Protein AF-A0A2A5M3G8-F1 (afdb_monomer_lite)

Radius of gyration: 10.76 Å; chains: 1; bounding box: 26×19×26 Å

Secondary structure (DSSP, 8-state):
--EEEEEE-SSEEEEEEESSSS-PEEEEEEE-SSHHHHHHHHHHHHHHTT-SEEEE-

Sequence (57 aa):
MRALALDVGLKRIGVALCVDKKIALPLDAVLRKNRNQAANEIKNLLKIHEISLLIVG

pLDDT: mean 97.28, std 2.06, range [87.0, 98.62]

Structure (mmCIF, N/CA/C/O backbone):
data_AF-A0A2A5M3G8-F1
#
_entry.id   AF-A0A2A5M3G8-F1
#
loop_
_atom_site.group_PDB
_atom_site.id
_atom_site.type_symbol
_atom_site.label_atom_id
_atom_site.label_alt_id
_atom_site.label_comp_id
_atom_site.label_asym_id
_atom_site.label_entity_id
_atom_site.label_seq_id
_atom_site.pdbx_PDB_ins_code
_atom_site.Cartn_x
_atom_site.Cartn_y
_atom_site.Cartn_z
_atom_site.occupancy
_atom_site.B_iso_or_equiv
_atom_site.auth_seq_id
_atom_site.auth_comp_id
_atom_site.auth_asym_id
_atom_site.auth_atom_id
_atom_site.pdbx_PDB_model_num
ATOM 1 N N . MET A 1 1 ? -11.342 3.265 13.109 1.00 87.00 1 MET A N 1
ATOM 2 C CA . MET A 1 1 ? -10.916 2.237 12.130 1.00 87.00 1 MET A CA 1
ATOM 3 C C . MET A 1 1 ? -10.161 2.969 11.053 1.00 87.00 1 MET A C 1
ATOM 5 O O . MET A 1 1 ? -10.746 3.876 10.475 1.00 87.00 1 MET A O 1
ATOM 9 N N . ARG A 1 2 ? -8.895 2.620 10.844 1.00 96.06 2 ARG A N 1
ATOM 10 C CA . ARG A 1 2 ? -8.057 3.276 9.845 1.00 96.06 2 ARG A CA 1
ATOM 11 C C . ARG A 1 2 ? -7.962 2.373 8.628 1.00 96.06 2 ARG A C 1
ATOM 13 O O . ARG A 1 2 ? -7.680 1.184 8.783 1.00 96.06 2 ARG A O 1
ATOM 20 N N . ALA A 1 3 ? -8.243 2.922 7.456 1.00 98.00 3 ALA A N 1
ATOM 21 C CA . ALA A 1 3 ? -8.195 2.186 6.204 1.00 98.00 3 ALA A CA 1
ATOM 22 C C . ALA A 1 3 ? -7.113 2.751 5.287 1.00 98.00 3 ALA A C 1
ATOM 24 O O . ALA A 1 3 ? -6.935 3.967 5.221 1.00 98.00 3 ALA A O 1
ATOM 25 N N . LEU A 1 4 ? -6.420 1.868 4.576 1.00 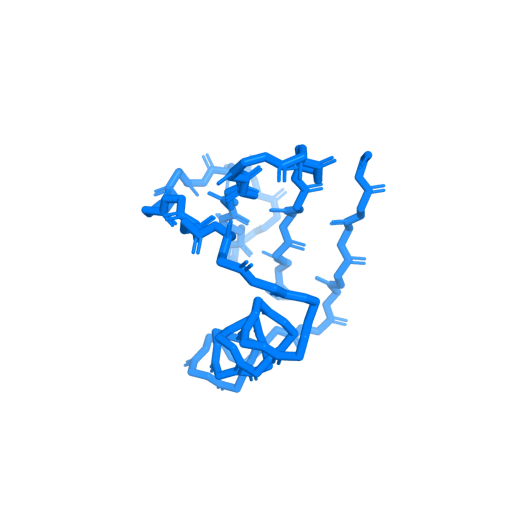98.38 4 LEU A N 1
ATOM 26 C CA . LEU A 1 4 ? -5.509 2.228 3.496 1.00 98.38 4 LEU A CA 1
ATOM 27 C C . LEU A 1 4 ? -6.088 1.672 2.196 1.00 98.38 4 LEU A C 1
ATOM 29 O O . LEU A 1 4 ? -6.365 0.476 2.114 1.00 98.38 4 LEU A O 1
ATOM 33 N N . ALA A 1 5 ? -6.303 2.532 1.208 1.00 98.44 5 ALA A N 1
ATOM 34 C CA . ALA A 1 5 ? -6.774 2.148 -0.115 1.00 98.44 5 ALA A CA 1
ATOM 35 C C . ALA A 1 5 ? -5.618 2.205 -1.114 1.00 98.44 5 ALA A C 1
ATOM 37 O O . ALA A 1 5 ? -4.848 3.169 -1.114 1.00 98.44 5 ALA A O 1
ATOM 38 N N . LEU A 1 6 ? -5.507 1.167 -1.941 1.00 98.62 6 LEU A N 1
ATOM 39 C CA . LEU A 1 6 ? -4.472 1.007 -2.951 1.00 98.62 6 LEU A CA 1
ATOM 40 C C . LEU A 1 6 ? -5.097 0.911 -4.339 1.00 98.62 6 LEU A C 1
ATOM 42 O O . LEU A 1 6 ? -5.971 0.077 -4.558 1.00 98.62 6 LEU A O 1
ATOM 46 N N . ASP A 1 7 ? -4.587 1.712 -5.268 1.00 98.31 7 ASP A N 1
ATOM 47 C CA . ASP A 1 7 ? -4.839 1.580 -6.706 1.00 98.31 7 ASP A CA 1
ATOM 48 C C . ASP A 1 7 ? -3.565 1.036 -7.368 1.00 98.31 7 ASP A C 1
ATOM 50 O O . ASP A 1 7 ? -2.546 1.736 -7.466 1.00 98.31 7 ASP A O 1
ATOM 54 N N . VAL A 1 8 ? -3.566 -0.255 -7.715 1.00 97.62 8 VAL A N 1
ATOM 55 C CA . VAL A 1 8 ? -2.340 -0.991 -8.052 1.00 97.62 8 VAL A CA 1
ATOM 56 C C . VAL A 1 8 ? -2.017 -0.889 -9.540 1.00 97.62 8 VAL A C 1
ATOM 58 O O . VAL A 1 8 ? -2.396 -1.721 -10.361 1.00 97.62 8 VAL A O 1
ATOM 61 N N . GLY A 1 9 ? -1.181 0.085 -9.889 1.00 96.81 9 GLY A N 1
ATOM 62 C CA . GLY A 1 9 ? -0.621 0.213 -11.229 1.00 96.81 9 GLY A CA 1
ATOM 63 C C . GLY A 1 9 ? 0.650 -0.616 -11.478 1.00 96.81 9 GLY A C 1
ATOM 64 O O . GLY A 1 9 ? 1.328 -1.131 -10.577 1.00 96.81 9 GLY A O 1
ATOM 65 N N . LEU A 1 10 ? 1.033 -0.702 -12.757 1.00 96.69 10 LEU A N 1
ATOM 66 C CA . LEU A 1 10 ? 2.268 -1.374 -13.190 1.00 96.69 10 LEU A CA 1
ATOM 67 C C . LEU A 1 10 ? 3.541 -0.613 -12.782 1.00 96.69 10 LEU A C 1
ATOM 69 O O . LEU A 1 10 ? 4.552 -1.244 -12.486 1.00 96.69 10 LEU A O 1
ATOM 73 N N . LYS A 1 11 ? 3.488 0.727 -12.752 1.00 97.31 11 LYS A N 1
ATOM 74 C CA . LYS A 1 11 ? 4.638 1.611 -12.459 1.00 97.31 11 LYS A CA 1
ATOM 75 C C . LYS A 1 11 ? 4.538 2.344 -11.119 1.00 97.31 11 LYS A C 1
ATOM 77 O O . LYS A 1 11 ? 5.551 2.761 -10.568 1.00 97.31 11 LYS A O 1
ATOM 82 N N . ARG A 1 12 ? 3.326 2.523 -10.599 1.00 97.62 12 ARG A N 1
ATOM 83 C CA . ARG A 1 12 ? 3.051 3.216 -9.337 1.00 97.62 12 ARG A CA 1
ATOM 84 C C . ARG A 1 12 ? 1.816 2.623 -8.679 1.00 97.62 12 ARG A C 1
ATOM 86 O O . ARG A 1 12 ? 0.946 2.138 -9.396 1.00 97.62 12 ARG A O 1
ATOM 93 N N . ILE A 1 13 ? 1.749 2.686 -7.359 1.00 98.62 13 ILE A N 1
ATOM 94 C CA . ILE A 1 13 ? 0.568 2.330 -6.575 1.00 98.62 13 ILE A CA 1
ATOM 95 C C . ILE A 1 13 ? 0.053 3.619 -5.943 1.00 98.62 13 ILE A C 1
ATOM 97 O O . ILE A 1 13 ? 0.780 4.253 -5.178 1.00 98.62 13 ILE A O 1
ATOM 101 N N . GLY A 1 14 ? -1.160 4.033 -6.308 1.00 98.56 14 GLY A N 1
ATOM 102 C CA . GLY A 1 14 ? -1.837 5.146 -5.647 1.00 98.56 14 GLY A CA 1
ATOM 103 C C . GLY A 1 14 ? -2.212 4.743 -4.225 1.00 98.56 14 GLY A C 1
ATOM 104 O O . GLY A 1 14 ? -2.638 3.610 -4.012 1.00 98.56 14 GLY A O 1
ATOM 105 N N . VAL A 1 15 ? -2.030 5.642 -3.258 1.00 98.56 15 VAL A N 1
ATOM 106 C CA . VAL A 1 15 ? -2.299 5.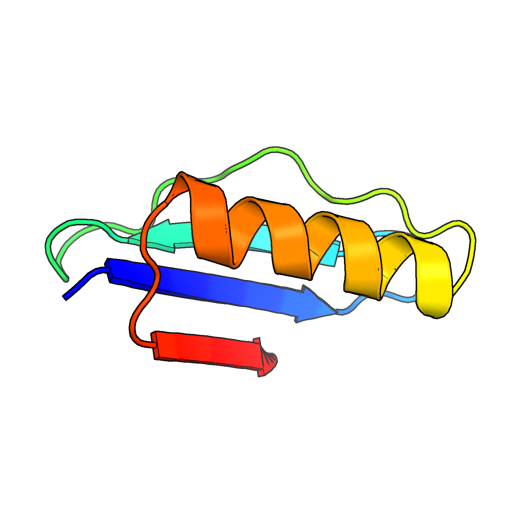359 -1.846 1.00 98.56 15 VAL A CA 1
ATOM 107 C C . VAL A 1 15 ? -3.203 6.444 -1.276 1.00 98.56 15 VAL A C 1
ATOM 109 O O . VAL A 1 15 ? -2.938 7.633 -1.441 1.00 98.56 15 VAL A O 1
ATOM 112 N N . ALA A 1 16 ? -4.260 6.035 -0.580 1.00 98.44 16 ALA A N 1
ATOM 113 C CA . ALA A 1 16 ? -5.103 6.937 0.194 1.00 98.44 16 ALA A CA 1
ATOM 114 C C . ALA A 1 16 ? -5.321 6.396 1.609 1.00 98.44 16 ALA A C 1
ATOM 116 O O . ALA A 1 16 ? -5.502 5.195 1.812 1.00 98.44 16 ALA A O 1
ATOM 117 N N . LEU A 1 17 ? -5.317 7.295 2.590 1.00 98.38 17 LEU A N 1
ATOM 118 C CA . LEU A 1 17 ? -5.529 7.002 4.001 1.00 98.38 17 LEU A CA 1
ATOM 119 C C . LEU A 1 17 ? -6.886 7.541 4.445 1.00 98.38 17 LEU A C 1
ATOM 121 O O . LEU A 1 17 ? -7.216 8.697 4.204 1.00 98.38 17 LEU A O 1
ATOM 125 N N . CYS A 1 18 ? -7.648 6.734 5.169 1.00 97.75 18 CYS A N 1
ATOM 126 C CA . CYS A 1 18 ? -8.853 7.180 5.852 1.00 97.75 18 CYS A CA 1
ATOM 127 C C . CYS A 1 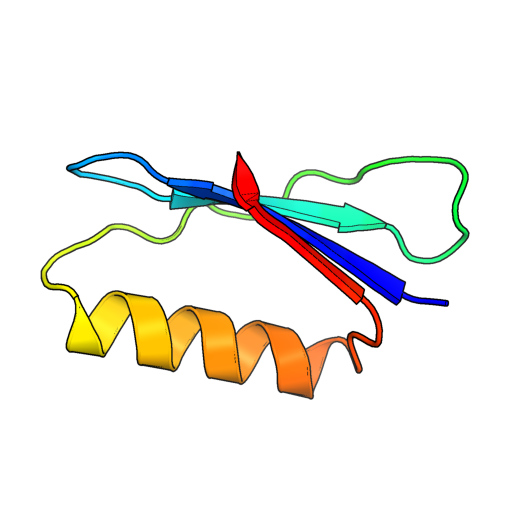18 ? -8.710 6.921 7.352 1.00 97.75 18 CYS A C 1
ATOM 129 O O . CYS A 1 18 ? -8.564 5.773 7.774 1.00 97.75 18 CYS A O 1
ATOM 131 N N . VAL A 1 19 ? -8.746 7.980 8.165 1.00 95.50 19 VAL A N 1
ATOM 132 C CA . VAL A 1 19 ? -8.531 7.885 9.621 1.00 95.50 19 VAL A CA 1
ATOM 133 C C . VAL A 1 19 ? -9.851 7.733 10.390 1.00 95.50 19 VAL A C 1
ATOM 135 O O . VAL A 1 19 ? -9.893 7.050 11.416 1.00 95.50 19 VAL A O 1
ATOM 138 N N . ASP A 1 20 ? -10.938 8.319 9.879 1.00 92.06 20 ASP A N 1
ATOM 139 C CA . ASP A 1 20 ? -12.214 8.500 10.586 1.00 92.06 20 ASP A CA 1
ATOM 140 C C . ASP A 1 20 ? -13.446 7.943 9.841 1.00 92.06 20 ASP A C 1
ATOM 142 O O . ASP A 1 20 ? -14.580 8.216 10.232 1.00 92.06 20 ASP A O 1
ATOM 146 N N . LYS A 1 21 ? -13.236 7.134 8.794 1.00 90.38 21 LYS A N 1
ATOM 147 C CA . LYS A 1 21 ? -14.269 6.588 7.887 1.00 90.38 21 LYS A CA 1
ATOM 148 C C . LYS A 1 21 ? -15.062 7.629 7.077 1.00 90.38 21 LYS A C 1
ATOM 150 O O . LYS A 1 21 ? -16.044 7.244 6.446 1.00 90.38 21 LYS A O 1
ATOM 155 N N . LYS A 1 22 ? -14.690 8.912 7.084 1.00 93.69 22 LYS A N 1
ATOM 156 C CA . LYS A 1 22 ? -15.454 9.960 6.384 1.00 93.69 22 LYS A CA 1
ATOM 157 C C . LYS A 1 22 ? -14.760 10.437 5.122 1.00 93.69 22 LYS A C 1
ATOM 159 O O . LYS A 1 22 ? -15.399 10.550 4.083 1.00 93.69 22 LYS A O 1
ATOM 164 N N . ILE A 1 23 ? -13.464 10.723 5.222 1.00 95.44 23 ILE A N 1
ATOM 165 C CA . ILE A 1 23 ? -12.701 11.356 4.143 1.00 95.44 23 ILE A CA 1
ATOM 166 C C . ILE A 1 23 ? -11.477 10.503 3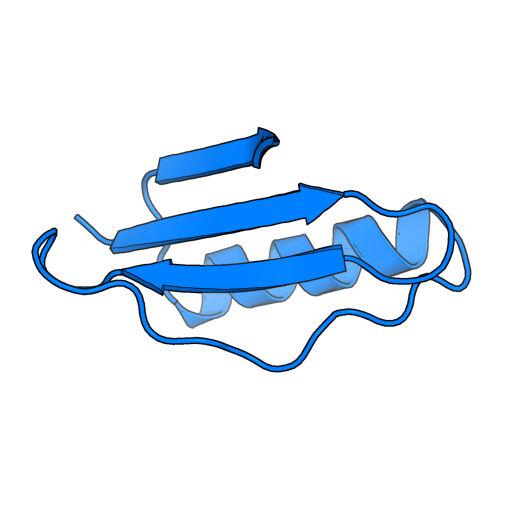.816 1.00 95.44 23 ILE A C 1
ATOM 168 O O . ILE A 1 23 ? -10.758 10.052 4.710 1.00 95.44 23 ILE A O 1
ATOM 172 N N . ALA A 1 24 ? -11.249 10.281 2.523 1.00 96.81 24 ALA A N 1
ATOM 173 C CA . ALA A 1 24 ? -10.004 9.724 2.017 1.00 96.81 24 ALA A CA 1
ATOM 174 C C . ALA A 1 24 ? -9.003 10.864 1.791 1.00 96.81 24 ALA A C 1
ATOM 176 O O . ALA A 1 24 ? -9.279 11.806 1.050 1.00 96.81 24 ALA A O 1
ATOM 177 N N . LEU A 1 25 ? -7.847 10.775 2.439 1.00 97.81 25 LEU A N 1
ATOM 178 C CA . LEU A 1 25 ? -6.730 11.696 2.277 1.00 97.81 25 LEU A CA 1
ATOM 179 C C . LEU A 1 25 ? -5.716 11.071 1.312 1.00 97.81 25 LEU A C 1
ATOM 181 O O . LEU A 1 25 ? -5.326 9.919 1.529 1.00 97.81 25 LEU A O 1
ATOM 185 N N . PRO A 1 26 ? -5.277 11.777 0.258 1.00 97.81 26 PRO A N 1
ATOM 186 C CA . PRO A 1 26 ? -4.241 11.259 -0.623 1.00 97.81 26 PRO A CA 1
ATOM 187 C C . PRO A 1 26 ? -2.904 11.175 0.125 1.00 97.81 26 PRO A C 1
ATOM 189 O O . PRO A 1 26 ? -2.563 12.068 0.901 1.00 97.81 26 PRO A O 1
ATOM 192 N N . LEU A 1 27 ? -2.148 10.110 -0.129 1.00 98.00 27 LEU A N 1
ATOM 193 C CA . LEU A 1 27 ? -0.744 9.984 0.253 1.00 98.00 27 LEU A CA 1
ATOM 194 C C . LEU A 1 27 ? 0.127 9.925 -1.003 1.00 98.00 27 LEU A C 1
ATOM 196 O O . LEU A 1 27 ? -0.364 9.713 -2.117 1.00 98.00 27 LEU A O 1
ATOM 200 N N . ASP A 1 28 ? 1.435 10.075 -0.811 1.00 98.06 28 ASP A N 1
ATOM 201 C CA . ASP A 1 28 ? 2.394 9.874 -1.888 1.00 98.06 28 ASP A CA 1
ATOM 202 C C . ASP A 1 28 ? 2.275 8.461 -2.468 1.00 98.06 28 ASP A C 1
ATOM 204 O O . ASP A 1 28 ? 2.155 7.458 -1.756 1.00 98.06 28 ASP A O 1
ATOM 208 N N . ALA A 1 29 ? 2.310 8.385 -3.797 1.00 98.06 29 ALA A N 1
ATOM 209 C CA . ALA A 1 29 ? 2.249 7.115 -4.498 1.00 98.06 29 ALA A CA 1
ATOM 210 C C . ALA A 1 29 ? 3.551 6.328 -4.306 1.00 98.06 29 ALA A C 1
ATOM 212 O O . ALA A 1 29 ? 4.651 6.865 -4.445 1.00 98.06 29 ALA A O 1
ATOM 213 N N . VAL A 1 30 ? 3.431 5.017 -4.105 1.00 98.50 30 VAL A N 1
ATOM 214 C CA . VAL A 1 30 ? 4.591 4.121 -4.103 1.00 98.50 30 VAL A CA 1
ATOM 215 C C . VAL A 1 30 ? 5.049 3.917 -5.542 1.00 98.50 30 VAL A C 1
ATOM 217 O O . VAL A 1 30 ? 4.329 3.337 -6.359 1.00 98.50 30 VAL A O 1
ATOM 220 N N . LEU A 1 31 ? 6.258 4.375 -5.871 1.00 98.38 31 LEU A N 1
ATOM 221 C CA . LEU A 1 31 ? 6.874 4.092 -7.166 1.00 98.38 31 LEU A CA 1
ATOM 222 C C . LEU A 1 31 ? 7.330 2.635 -7.196 1.00 98.38 31 LEU A C 1
ATOM 224 O O . LEU A 1 31 ? 8.214 2.212 -6.448 1.00 98.38 31 LEU A O 1
ATOM 228 N N . ARG A 1 32 ? 6.720 1.850 -8.082 1.00 97.50 32 ARG A N 1
ATOM 229 C CA . ARG A 1 32 ? 6.930 0.409 -8.149 1.00 97.50 32 ARG A CA 1
ATOM 230 C C . ARG A 1 32 ? 8.138 0.108 -9.024 1.00 97.50 32 ARG A C 1
ATOM 232 O O . ARG A 1 32 ? 8.061 0.170 -10.248 1.00 97.50 32 ARG A O 1
ATOM 239 N N . LYS A 1 33 ? 9.236 -0.293 -8.385 1.00 97.38 33 LYS A N 1
ATOM 240 C CA . LYS A 1 33 ? 10.420 -0.838 -9.068 1.00 97.38 33 LYS A CA 1
ATOM 241 C C . LYS A 1 33 ? 10.281 -2.345 -9.264 1.00 97.38 33 LYS A C 1
ATOM 243 O O . LYS A 1 33 ? 10.593 -2.877 -10.322 1.00 97.38 33 LYS A O 1
ATOM 248 N N . ASN A 1 34 ? 9.782 -3.037 -8.240 1.00 97.25 34 ASN A N 1
ATOM 249 C CA . ASN A 1 34 ? 9.443 -4.459 -8.281 1.00 97.25 34 ASN A CA 1
ATOM 250 C C . ASN A 1 34 ? 8.382 -4.794 -7.212 1.00 97.25 34 ASN A C 1
ATOM 252 O O . ASN A 1 34 ? 8.040 -3.954 -6.381 1.00 97.25 34 ASN A O 1
ATOM 256 N N . ARG A 1 35 ? 7.835 -6.021 -7.242 1.00 96.9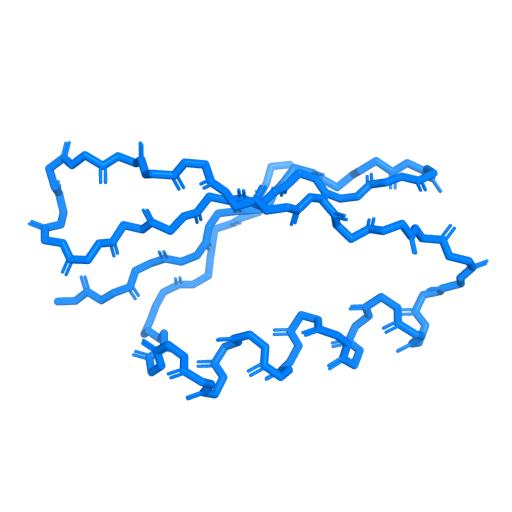4 35 ARG A N 1
ATOM 257 C CA . ARG A 1 35 ? 6.745 -6.436 -6.333 1.00 96.94 35 ARG A CA 1
ATOM 258 C C . ARG A 1 35 ? 7.171 -6.452 -4.863 1.00 96.94 35 ARG A C 1
ATOM 260 O O . ARG A 1 35 ? 6.400 -6.024 -4.016 1.00 96.94 35 ARG A O 1
ATOM 267 N N . ASN A 1 36 ? 8.386 -6.914 -4.574 1.00 98.12 36 ASN A N 1
ATOM 268 C CA . ASN A 1 36 ? 8.872 -7.069 -3.201 1.00 98.12 36 ASN A CA 1
ATOM 269 C C . ASN A 1 36 ? 9.128 -5.711 -2.540 1.00 98.12 36 ASN A C 1
ATOM 271 O O . ASN A 1 36 ? 8.738 -5.506 -1.395 1.00 98.12 36 ASN A O 1
ATOM 275 N N . GLN A 1 37 ? 9.729 -4.769 -3.271 1.00 98.31 37 GLN A N 1
ATOM 276 C CA . GLN A 1 37 ? 9.922 -3.398 -2.797 1.00 98.31 37 GLN A CA 1
ATOM 277 C C . GLN A 1 37 ? 8.577 -2.718 -2.532 1.00 98.31 37 GLN A C 1
ATOM 279 O O . GLN A 1 37 ? 8.368 -2.221 -1.430 1.00 98.31 37 GLN A O 1
ATOM 284 N N . ALA A 1 38 ? 7.644 -2.774 -3.487 1.00 98.31 38 ALA A N 1
ATOM 285 C CA . ALA A 1 38 ? 6.322 -2.188 -3.295 1.00 98.31 38 ALA A CA 1
ATOM 286 C C . ALA A 1 38 ? 5.588 -2.811 -2.093 1.00 98.31 38 ALA A C 1
ATOM 288 O O . ALA A 1 38 ? 5.066 -2.089 -1.251 1.00 98.31 38 ALA A O 1
ATOM 289 N N . ALA A 1 39 ?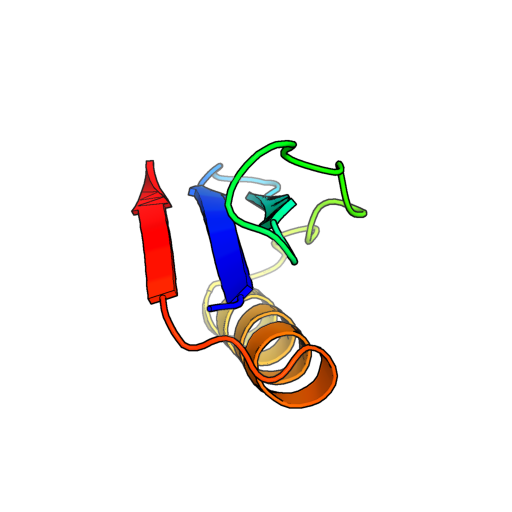 5.607 -4.141 -1.953 1.00 98.00 39 ALA A N 1
ATOM 290 C CA . ALA A 1 39 ? 4.985 -4.825 -0.820 1.00 98.00 39 ALA A CA 1
ATOM 291 C C . ALA A 1 39 ? 5.609 -4.429 0.529 1.00 98.00 39 ALA A C 1
ATOM 293 O O . ALA A 1 39 ? 4.884 -4.251 1.506 1.00 98.00 39 ALA A O 1
ATOM 294 N N . ASN A 1 40 ? 6.933 -4.257 0.592 1.00 98.62 40 ASN A N 1
ATOM 295 C CA . ASN A 1 40 ? 7.614 -3.820 1.811 1.00 98.62 40 ASN A CA 1
ATOM 296 C C . ASN A 1 40 ? 7.270 -2.372 2.181 1.00 98.62 40 ASN A C 1
ATOM 298 O O . ASN A 1 40 ? 7.029 -2.091 3.353 1.00 98.62 40 ASN A O 1
ATOM 302 N N . GLU A 1 41 ? 7.194 -1.469 1.204 1.00 98.44 41 GLU A N 1
ATOM 303 C CA . GLU A 1 41 ? 6.787 -0.081 1.449 1.00 98.44 41 GLU A CA 1
ATOM 304 C C . GLU A 1 41 ? 5.336 0.006 1.928 1.00 98.44 41 GLU A C 1
ATOM 306 O O . GLU A 1 41 ? 5.071 0.628 2.958 1.00 98.44 41 GLU A O 1
ATOM 311 N N . ILE A 1 42 ? 4.413 -0.711 1.278 1.00 98.38 42 ILE A N 1
ATOM 312 C CA . ILE A 1 42 ? 3.024 -0.808 1.744 1.00 98.38 42 ILE A CA 1
ATOM 313 C C . ILE A 1 42 ? 2.963 -1.396 3.159 1.00 98.38 42 ILE A C 1
ATOM 315 O O . ILE A 1 42 ? 2.274 -0.854 4.019 1.00 98.38 42 ILE A O 1
ATOM 319 N N . LYS A 1 43 ? 3.721 -2.460 3.452 1.00 98.56 43 LYS A N 1
ATOM 320 C CA . LYS A 1 43 ? 3.780 -3.059 4.795 1.00 98.56 43 LYS A CA 1
ATOM 321 C C . LYS A 1 43 ? 4.240 -2.060 5.859 1.00 98.56 43 LYS A C 1
ATOM 323 O O . LYS A 1 43 ? 3.739 -2.106 6.982 1.00 98.56 43 LYS A O 1
ATOM 328 N N . ASN A 1 44 ? 5.168 -1.166 5.527 1.00 98.50 44 ASN A N 1
ATOM 329 C CA . ASN A 1 44 ? 5.600 -0.107 6.435 1.00 98.50 44 ASN A CA 1
ATOM 330 C C . ASN A 1 44 ? 4.488 0.923 6.662 1.00 98.50 44 ASN A C 1
ATOM 332 O O . ASN A 1 44 ? 4.220 1.256 7.814 1.00 98.50 44 ASN A O 1
ATOM 336 N N . LEU A 1 45 ? 3.784 1.350 5.608 1.00 98.19 45 LEU A N 1
ATOM 337 C CA . LEU A 1 45 ? 2.630 2.251 5.733 1.00 98.19 45 LEU A CA 1
ATOM 338 C C . LEU A 1 45 ? 1.523 1.654 6.611 1.00 98.19 45 LEU A C 1
ATOM 340 O O . LEU A 1 45 ? 0.991 2.345 7.479 1.00 98.19 45 LEU A O 1
ATOM 344 N N . LEU A 1 46 ? 1.222 0.360 6.448 1.00 98.25 46 LEU A N 1
ATOM 345 C CA . LEU A 1 46 ? 0.237 -0.340 7.281 1.00 98.25 46 LEU A CA 1
ATOM 346 C C . LEU A 1 46 ? 0.584 -0.263 8.774 1.00 98.25 46 LEU A C 1
ATOM 348 O O . LEU A 1 46 ? -0.304 -0.053 9.598 1.00 98.25 46 LEU A O 1
ATOM 352 N N . LYS A 1 47 ? 1.870 -0.412 9.117 1.00 98.19 47 LYS A N 1
ATOM 353 C CA . LYS A 1 47 ? 2.356 -0.336 10.502 1.00 98.19 47 LYS A CA 1
ATOM 354 C C . LYS A 1 47 ? 2.342 1.090 11.040 1.00 98.19 47 LYS A C 1
ATOM 356 O O . LYS A 1 47 ? 1.803 1.311 12.115 1.00 98.19 47 LYS A O 1
ATOM 361 N N . ILE A 1 48 ? 2.910 2.040 10.293 1.00 97.88 48 ILE A N 1
ATOM 362 C CA . ILE A 1 48 ? 3.033 3.449 10.704 1.00 97.88 48 ILE A CA 1
ATOM 363 C C . ILE A 1 48 ? 1.658 4.055 10.989 1.00 97.88 48 ILE A C 1
ATOM 365 O O . ILE A 1 48 ? 1.491 4.791 11.956 1.00 97.88 48 ILE A O 1
ATOM 369 N N . HIS A 1 49 ? 0.667 3.728 10.160 1.00 97.12 49 HIS A N 1
ATOM 370 C CA . HIS A 1 49 ? -0.676 4.274 10.299 1.00 97.12 49 HIS A CA 1
ATOM 371 C C . HIS A 1 49 ? -1.626 3.387 11.107 1.00 97.12 49 HIS A C 1
ATOM 373 O O . HIS A 1 49 ? -2.780 3.773 11.274 1.00 97.12 49 HIS A O 1
ATOM 379 N N . GLU A 1 50 ? -1.173 2.244 11.635 1.00 97.25 50 GLU A N 1
ATOM 380 C CA . GLU A 1 50 ? -1.999 1.304 12.414 1.00 97.25 50 GLU A CA 1
ATOM 381 C C . GLU A 1 50 ? -3.287 0.926 11.660 1.00 97.25 50 GLU A C 1
ATOM 383 O O . GLU A 1 50 ? -4.415 1.067 12.146 1.00 97.25 50 GLU A O 1
ATOM 388 N N . ILE A 1 51 ? -3.113 0.517 10.404 1.00 98.00 51 ILE A N 1
ATOM 389 C CA . ILE A 1 51 ? -4.215 0.221 9.491 1.00 98.00 51 ILE A CA 1
ATOM 390 C C . ILE A 1 51 ? -4.906 -1.071 9.912 1.00 98.00 51 ILE A C 1
ATOM 392 O O . ILE A 1 51 ? -4.266 -2.106 10.077 1.00 98.00 51 ILE A O 1
ATOM 396 N N . SER A 1 52 ? -6.232 -1.019 10.025 1.00 97.44 52 SER A N 1
ATOM 397 C CA . SER A 1 52 ? -7.064 -2.184 10.333 1.00 97.44 52 SER A CA 1
ATOM 398 C C . SER A 1 52 ? -7.860 -2.711 9.143 1.00 97.44 52 SER A C 1
ATOM 400 O O . SER A 1 52 ? -8.384 -3.819 9.215 1.00 97.44 52 SER A O 1
ATOM 402 N N . LEU A 1 53 ? -7.931 -1.957 8.042 1.00 97.50 53 LEU A N 1
ATOM 403 C CA . LEU A 1 53 ? -8.566 -2.384 6.796 1.00 97.50 53 LEU A CA 1
ATOM 404 C C . LEU A 1 53 ? -7.711 -1.981 5.587 1.00 97.50 53 LEU A C 1
ATOM 406 O O . LEU A 1 53 ? -7.417 -0.803 5.399 1.00 97.50 53 LEU A O 1
ATOM 410 N N . LEU A 1 54 ? -7.352 -2.951 4.748 1.00 98.00 54 LEU A N 1
ATOM 411 C CA . LEU A 1 54 ? -6.700 -2.708 3.461 1.00 98.00 54 LEU A CA 1
ATOM 412 C C . LEU A 1 54 ? -7.719 -2.898 2.335 1.00 98.00 54 LEU A C 1
ATOM 414 O O . LEU A 1 54 ? -8.364 -3.941 2.263 1.00 98.00 54 LEU A O 1
ATOM 418 N N . ILE A 1 55 ? -7.855 -1.900 1.468 1.00 98.00 55 ILE A N 1
ATOM 419 C CA . ILE A 1 55 ? -8.744 -1.917 0.301 1.00 98.00 55 ILE A CA 1
ATOM 420 C C . ILE A 1 55 ? -7.863 -1.897 -0.948 1.00 98.00 55 ILE A C 1
ATOM 422 O O . ILE A 1 55 ? -6.921 -1.110 -1.015 1.00 98.00 55 ILE A O 1
ATOM 426 N N . VAL A 1 56 ? -8.149 -2.758 -1.923 1.00 98.00 56 VAL A N 1
ATOM 427 C CA . VAL A 1 56 ? -7.369 -2.872 -3.164 1.00 98.00 56 VAL A CA 1
ATOM 428 C C . VAL A 1 56 ? -8.320 -2.783 -4.353 1.00 98.00 56 VAL A C 1
ATOM 430 O O . VAL A 1 56 ? -9.287 -3.544 -4.404 1.00 98.00 56 VAL A O 1
ATOM 433 N N . GLY A 1 57 ? -8.050 -1.835 -5.252 1.00 95.25 57 GLY A N 1
ATOM 434 C CA . GLY A 1 57 ? -8.698 -1.678 -6.556 1.00 95.25 57 GLY A CA 1
ATOM 435 C C . GLY A 1 57 ? -7.837 -2.182 -7.705 1.00 95.25 57 GLY A C 1
ATOM 436 O O . GLY A 1 57 ? -6.602 -2.318 -7.514 1.00 95.25 57 GLY A O 1
#

Foldseek 3Di:
DKEWEWEDDPQWIWIWIDDPVPDTHTDDIHGPPDDVSSVVVVVVVCVVNVHPYYHYD